Protein AF-A0A8C1VI88-F1 (afdb_monomer)

Mean predicted aligned error: 6.99 Å

Nearest PDB structures (foldseek):
  3zbv-assembly1_A-2  TM=8.400E-01  e=4.430E-09  Mus musculus
  2bwk-assembly1_A  TM=8.383E-01  e=9.486E-09  Mus musculus
  3zbw-assembly1_A  TM=7.811E-01  e=1.916E-08  Mus musculus
  4qfi-assembly1_A  TM=7.903E-01  e=5.184E-08  Rattus norvegicus
  7bfk-assembly2_B  TM=7.694E-01  e=2.242E-07  Salmo salar

InterPro domains:
  IPR023412 Ribonuclease A-domain [PF00074] (28-140)
  IPR023412 Ribonuclease A-domain [SM00092] (25-144)
  IPR036816 Ribonuclease A-like domain superfamily [G3DSA:3.10.130.10] (24-147)
  IPR036816 Ribonuclease A-like domain superfamily [SSF54076] (28-143)

Secondary structure (DSSP, 8-state):
-HHHHHHHHHHHHHHHHHHHHHHHHHHHHHHHHHHHB--TT--TT-HHHHHHHHHHTT-TTSSS-EEEEES-HH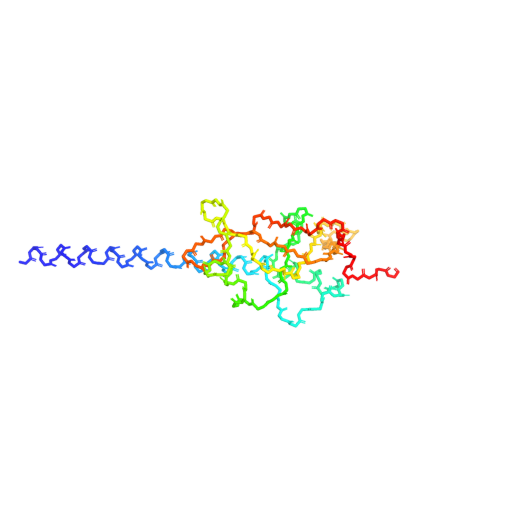HHHHTTTTSEEEEETTEEEESSPEEEEEEEEEEEE-TTS-EEEEEEEEEEEEEEEEEEETTEEEEEEEEEPPTT---EESS---

Structure (mmCIF, N/CA/C/O backbone):
data_AF-A0A8C1VI88-F1
#
_entry.id   AF-A0A8C1VI88-F1
#
loop_
_atom_site.group_PDB
_atom_site.id
_atom_site.type_symbol
_atom_site.label_atom_id
_atom_site.label_alt_id
_atom_site.label_comp_id
_atom_site.label_asym_id
_atom_site.label_entity_id
_atom_site.label_seq_id
_atom_site.pdbx_PDB_ins_code
_atom_site.Cartn_x
_atom_site.Cartn_y
_atom_site.Cartn_z
_atom_site.occupancy
_atom_site.B_iso_or_equiv
_atom_site.auth_seq_id
_atom_site.auth_comp_id
_atom_site.auth_asym_id
_atom_site.auth_atom_id
_atom_site.pdbx_PDB_model_num
ATOM 1 N N . ILE A 1 1 ? -55.825 -4.889 6.092 1.00 57.41 1 ILE A N 1
ATOM 2 C CA . ILE A 1 1 ? -55.115 -5.096 4.801 1.00 57.41 1 ILE A CA 1
ATOM 3 C C . ILE A 1 1 ? -54.103 -3.970 4.555 1.00 57.41 1 ILE A C 1
ATOM 5 O O . ILE A 1 1 ? -52.924 -4.279 4.465 1.00 57.41 1 ILE A O 1
ATOM 9 N N . PHE A 1 2 ? -54.505 -2.692 4.600 1.00 49.97 2 PHE A N 1
ATOM 10 C CA . PHE A 1 2 ? -53.608 -1.531 4.424 1.00 49.97 2 PHE A CA 1
ATOM 11 C C . PHE A 1 2 ? -52.339 -1.520 5.308 1.00 49.97 2 PHE A C 1
ATOM 13 O O . PHE A 1 2 ? -51.244 -1.348 4.786 1.00 49.97 2 PHE A O 1
ATOM 20 N N . PHE A 1 3 ? -52.442 -1.802 6.613 1.00 52.09 3 PHE A N 1
ATOM 21 C CA . PHE A 1 3 ? -51.272 -1.846 7.515 1.00 52.09 3 PHE A CA 1
ATOM 22 C C . PHE A 1 3 ? -50.247 -2.946 7.182 1.00 52.09 3 PHE A C 1
ATOM 24 O O . PHE A 1 3 ? -49.055 -2.766 7.415 1.00 52.09 3 PHE A O 1
ATOM 31 N N . ARG A 1 4 ? -50.688 -4.080 6.615 1.00 58.38 4 ARG A N 1
ATOM 32 C CA . ARG A 1 4 ? -49.785 -5.184 6.237 1.00 58.38 4 ARG A CA 1
ATOM 33 C C . ARG A 1 4 ? -48.991 -4.860 4.971 1.00 58.38 4 ARG A C 1
ATOM 35 O O . ARG A 1 4 ? -47.833 -5.239 4.879 1.00 58.38 4 ARG A O 1
ATOM 42 N N . VAL A 1 5 ? -49.594 -4.129 4.033 1.00 62.62 5 VAL A N 1
ATOM 43 C CA . VAL A 1 5 ? -48.936 -3.696 2.791 1.00 62.62 5 VAL A CA 1
ATOM 44 C C . VAL A 1 5 ? -47.873 -2.632 3.077 1.00 62.62 5 VAL A C 1
ATOM 46 O O . VAL A 1 5 ? -46.771 -2.725 2.547 1.00 62.62 5 VAL A O 1
ATOM 49 N N . PHE A 1 6 ? -48.154 -1.682 3.979 1.00 60.34 6 PHE A N 1
ATOM 50 C CA . PHE A 1 6 ? -47.168 -0.681 4.403 1.00 60.34 6 PHE A CA 1
ATOM 51 C C . PHE A 1 6 ? -45.961 -1.311 5.104 1.00 60.34 6 PHE A C 1
ATOM 53 O O . PHE A 1 6 ? -44.836 -1.003 4.739 1.00 60.34 6 PHE A O 1
ATOM 60 N N . ALA A 1 7 ? -46.172 -2.235 6.048 1.00 64.12 7 ALA A N 1
ATOM 61 C CA . ALA A 1 7 ? -45.066 -2.902 6.739 1.00 64.12 7 ALA A CA 1
ATOM 62 C C . ALA A 1 7 ? -44.164 -3.706 5.783 1.00 64.12 7 ALA A C 1
ATOM 64 O O . ALA A 1 7 ? -42.943 -3.672 5.919 1.00 64.12 7 ALA A O 1
ATOM 65 N N . LEU A 1 8 ? -44.754 -4.387 4.794 1.00 63.47 8 LEU A N 1
ATOM 66 C CA . LEU A 1 8 ? -44.004 -5.130 3.779 1.00 63.47 8 LEU A CA 1
ATOM 67 C C . LEU A 1 8 ? -43.199 -4.195 2.866 1.00 63.47 8 LEU A C 1
ATOM 69 O O . LEU A 1 8 ? -42.022 -4.452 2.640 1.00 63.47 8 LEU A O 1
ATOM 73 N N . LEU A 1 9 ? -43.788 -3.088 2.400 1.00 65.94 9 LEU A N 1
ATOM 74 C CA . LEU A 1 9 ? -43.078 -2.089 1.590 1.00 65.94 9 LEU A CA 1
ATOM 75 C C . LEU A 1 9 ? -41.903 -1.461 2.356 1.00 65.94 9 LEU A C 1
ATOM 77 O O . LEU A 1 9 ? -40.813 -1.358 1.802 1.00 65.94 9 LEU A O 1
ATOM 81 N N . SER A 1 10 ? -42.081 -1.120 3.636 1.00 65.81 10 SER A N 1
ATOM 82 C CA . SER A 1 10 ? -40.998 -0.608 4.489 1.00 65.81 10 SER A CA 1
ATOM 83 C C . SER A 1 10 ? -39.830 -1.593 4.611 1.00 65.81 10 SER A C 1
ATOM 85 O O . SER A 1 10 ? -38.672 -1.190 4.543 1.00 65.81 10 SER A O 1
ATOM 87 N N . LEU A 1 11 ? -40.127 -2.888 4.759 1.00 65.38 11 LEU A N 1
ATOM 88 C CA . LEU A 1 11 ? -39.123 -3.955 4.817 1.00 65.38 11 LEU A CA 1
ATOM 89 C C . LEU A 1 11 ? -38.347 -4.090 3.500 1.00 65.38 11 LEU A C 1
ATOM 91 O O . LEU A 1 11 ? -37.123 -4.197 3.533 1.00 65.38 11 LEU A O 1
ATOM 95 N N . PHE A 1 12 ? -39.025 -4.019 2.350 1.00 66.56 12 PHE A N 1
ATOM 96 C CA . PHE A 1 12 ? -38.359 -4.040 1.043 1.00 66.56 12 PHE A CA 1
ATOM 97 C C . PHE A 1 12 ? -37.432 -2.838 0.837 1.00 66.56 12 PHE A C 1
ATOM 99 O O . PHE A 1 12 ? -36.328 -3.009 0.324 1.00 66.56 12 PHE A O 1
ATOM 106 N N . PHE A 1 13 ? -37.835 -1.642 1.277 1.00 65.94 13 PHE A N 1
ATOM 107 C CA . PHE A 1 13 ? -36.971 -0.460 1.215 1.00 65.94 13 PHE A CA 1
ATOM 108 C C . PHE A 1 13 ? -35.715 -0.610 2.083 1.00 65.94 13 PHE A C 1
ATOM 110 O O . PHE A 1 13 ? -34.629 -0.258 1.633 1.00 65.94 13 PHE A O 1
ATOM 117 N N . ILE A 1 14 ? -35.830 -1.164 3.294 1.00 71.75 14 ILE A N 1
ATOM 118 C CA . ILE A 1 14 ? -34.672 -1.389 4.175 1.00 71.75 14 ILE A CA 1
ATOM 119 C C . ILE A 1 14 ? -33.695 -2.404 3.559 1.00 71.75 14 ILE A C 1
ATOM 121 O O . ILE A 1 14 ? -32.493 -2.149 3.557 1.00 71.75 14 ILE A O 1
ATOM 125 N N . LEU A 1 15 ? -34.203 -3.506 2.996 1.00 64.62 15 LEU A N 1
ATOM 126 C CA . LEU A 1 15 ? -33.380 -4.539 2.350 1.00 64.62 15 LEU A CA 1
ATOM 127 C C . LEU A 1 15 ? -32.654 -4.012 1.101 1.00 64.62 15 LEU A C 1
ATOM 129 O O . LEU A 1 15 ? -31.458 -4.231 0.935 1.00 64.62 15 LEU A O 1
ATOM 133 N N . ALA A 1 16 ? -33.343 -3.250 0.249 1.00 67.75 16 ALA A N 1
ATOM 134 C CA . ALA A 1 16 ? -32.719 -2.661 -0.936 1.00 67.75 16 ALA A CA 1
ATOM 135 C C . ALA A 1 16 ? -31.604 -1.658 -0.573 1.00 67.75 16 ALA A C 1
ATOM 137 O O . ALA A 1 16 ? -30.578 -1.585 -1.253 1.00 67.75 16 ALA A O 1
ATOM 138 N N . LEU A 1 17 ? -31.783 -0.894 0.511 1.00 67.31 17 LEU A N 1
ATOM 139 C CA . LEU A 1 17 ? -30.772 0.042 1.005 1.00 67.31 17 LEU A CA 1
ATOM 140 C C . LEU A 1 17 ? -29.557 -0.677 1.609 1.00 67.31 17 LEU A C 1
ATOM 142 O O . LEU A 1 17 ? -28.429 -0.229 1.391 1.00 67.31 17 LEU A O 1
ATOM 146 N N . SER A 1 18 ? -29.756 -1.785 2.336 1.00 66.81 18 SER A N 1
ATOM 147 C CA . SER A 1 18 ? -28.638 -2.574 2.869 1.00 66.81 18 SER A CA 1
ATOM 148 C C . SER A 1 18 ? -27.809 -3.210 1.757 1.00 66.81 18 SER A C 1
ATOM 150 O O . SER A 1 18 ? -26.585 -3.081 1.773 1.00 66.81 18 SER A O 1
ATOM 152 N N . ASP A 1 19 ? -28.464 -3.792 0.749 1.00 71.81 19 ASP A N 1
ATOM 153 C CA . ASP A 1 19 ? -27.784 -4.429 -0.384 1.00 71.81 19 ASP A CA 1
ATOM 154 C C . ASP A 1 19 ? -26.923 -3.423 -1.162 1.00 71.81 19 ASP A C 1
ATOM 156 O O . ASP A 1 19 ? -25.778 -3.711 -1.524 1.00 71.81 19 ASP A O 1
ATOM 160 N N . GLY A 1 20 ? -27.440 -2.207 -1.374 1.00 74.12 20 GLY A N 1
ATOM 161 C CA . GLY A 1 20 ? -26.688 -1.124 -2.009 1.00 74.12 20 GLY A CA 1
ATOM 162 C C . GLY A 1 20 ? -25.444 -0.719 -1.211 1.00 74.12 20 GLY A C 1
ATOM 163 O O . GLY A 1 20 ? -24.359 -0.574 -1.780 1.00 74.12 20 GLY A O 1
ATOM 164 N N . ALA A 1 21 ? -25.576 -0.585 0.110 1.00 74.56 21 ALA A N 1
ATOM 165 C CA . ALA A 1 21 ? -24.472 -0.204 0.987 1.00 74.56 21 ALA A CA 1
ATOM 166 C C . ALA A 1 21 ? -23.386 -1.290 1.104 1.00 74.56 21 ALA A C 1
ATOM 168 O O . ALA A 1 21 ? -22.207 -0.967 1.262 1.00 74.56 21 ALA A O 1
ATOM 169 N N . ASP A 1 22 ? -23.756 -2.570 1.056 1.00 81.62 22 ASP A N 1
ATOM 170 C CA . ASP A 1 22 ? -22.799 -3.683 1.087 1.00 81.62 22 ASP A CA 1
ATOM 171 C C . ASP A 1 22 ? -22.076 -3.835 -0.253 1.00 81.62 22 ASP A C 1
ATOM 173 O O . ASP A 1 22 ? -20.853 -4.000 -0.292 1.00 81.62 22 ASP A O 1
ATOM 177 N N . ARG A 1 23 ? -22.796 -3.672 -1.369 1.00 82.44 23 ARG A N 1
ATOM 178 C CA . ARG A 1 23 ? -22.188 -3.656 -2.703 1.00 82.44 23 ARG A CA 1
ATOM 179 C C . ARG A 1 23 ? -21.150 -2.543 -2.840 1.00 82.44 23 ARG A C 1
ATOM 181 O O . ARG A 1 23 ? -20.024 -2.816 -3.253 1.00 82.44 23 ARG A O 1
ATOM 188 N N . GLN A 1 24 ? -21.497 -1.318 -2.451 1.00 86.81 24 GLN A N 1
ATOM 189 C CA . GLN A 1 24 ? -20.577 -0.181 -2.521 1.00 86.81 24 GLN A CA 1
ATOM 190 C C . GLN A 1 24 ? -19.314 -0.418 -1.681 1.00 86.81 24 GLN A C 1
ATOM 192 O O . GLN A 1 24 ? -18.207 -0.077 -2.098 1.00 86.81 24 GLN A O 1
ATOM 197 N N . GLN A 1 25 ? -19.455 -1.021 -0.499 1.00 88.31 25 GLN A N 1
ATOM 198 C CA . GLN A 1 25 ? -18.309 -1.345 0.343 1.00 88.31 25 GLN A CA 1
ATOM 199 C C . GLN A 1 25 ? -17.383 -2.372 -0.322 1.00 88.31 25 GLN A C 1
ATOM 201 O O . GLN A 1 25 ? -16.164 -2.188 -0.321 1.00 88.31 25 GLN A O 1
ATOM 206 N N . ASN A 1 26 ? -17.949 -3.432 -0.902 1.00 89.50 26 ASN A N 1
ATOM 207 C CA . ASN A 1 26 ? -17.180 -4.460 -1.599 1.00 89.50 26 ASN A CA 1
ATOM 208 C C . ASN A 1 26 ? -16.413 -3.882 -2.792 1.00 89.50 26 ASN A C 1
ATOM 210 O O . ASN A 1 26 ? -15.247 -4.218 -2.984 1.00 89.50 26 ASN A O 1
ATOM 214 N N . GLU A 1 27 ? -17.033 -2.972 -3.547 1.00 95.06 27 GLU A N 1
ATOM 215 C CA . GLU A 1 27 ? -16.388 -2.270 -4.661 1.00 95.06 27 GLU A CA 1
ATOM 216 C C . GLU A 1 27 ? -15.215 -1.403 -4.174 1.00 95.06 27 GLU A C 1
ATOM 218 O O . GLU A 1 27 ? -14.113 -1.500 -4.716 1.00 95.06 27 GLU A O 1
ATOM 223 N N . ARG A 1 28 ? -15.393 -0.635 -3.090 1.00 97.00 28 ARG A N 1
ATOM 224 C CA . ARG A 1 28 ? -14.309 0.175 -2.503 1.00 97.00 28 ARG A CA 1
ATOM 225 C C . ARG A 1 28 ? -13.161 -0.672 -1.965 1.00 97.00 28 ARG A C 1
ATOM 227 O O . ARG A 1 28 ? -11.999 -0.312 -2.142 1.00 97.00 28 ARG A O 1
ATOM 234 N N . TYR A 1 29 ? -13.465 -1.798 -1.319 1.00 97.19 29 TYR A N 1
ATOM 235 C CA . TYR A 1 29 ? -12.420 -2.711 -0.872 1.00 97.19 29 TYR A CA 1
ATOM 236 C C . TYR A 1 29 ? -11.690 -3.340 -2.064 1.00 97.19 29 TYR A C 1
ATOM 238 O O . TYR A 1 29 ? -10.463 -3.363 -2.079 1.00 97.19 29 TYR A O 1
ATOM 246 N N . ALA A 1 30 ? -12.409 -3.791 -3.096 1.00 97.44 30 ALA A N 1
ATOM 247 C CA . ALA A 1 30 ? -11.804 -4.330 -4.313 1.00 97.44 30 ALA A CA 1
ATOM 248 C C . ALA A 1 30 ? -10.876 -3.310 -4.994 1.00 97.44 30 ALA A C 1
ATOM 250 O O . ALA A 1 30 ? -9.772 -3.660 -5.415 1.00 97.44 30 ALA A O 1
ATOM 251 N N . GLU A 1 31 ? -11.276 -2.040 -5.033 1.00 97.56 31 GLU A N 1
ATOM 252 C CA . GLU A 1 31 ? -10.447 -0.946 -5.532 1.00 97.56 31 GLU A CA 1
ATOM 253 C C . GLU A 1 31 ? -9.196 -0.726 -4.667 1.00 97.56 31 GLU A C 1
ATOM 255 O O . GLU A 1 31 ? -8.095 -0.585 -5.205 1.00 97.56 31 GLU A O 1
ATOM 260 N N . PHE A 1 32 ? -9.333 -0.758 -3.336 1.00 98.38 32 PHE A N 1
ATOM 261 C CA . PHE A 1 32 ? -8.191 -0.713 -2.422 1.00 98.38 32 PHE A CA 1
ATOM 262 C C . PHE A 1 32 ? -7.217 -1.862 -2.700 1.00 98.38 32 PHE A C 1
ATOM 264 O O . PHE A 1 32 ? -6.017 -1.622 -2.824 1.00 98.38 32 PHE A O 1
ATOM 271 N N . LYS A 1 33 ? -7.719 -3.093 -2.867 1.00 97.94 33 LYS A N 1
ATOM 272 C CA . LYS A 1 33 ? -6.888 -4.260 -3.189 1.00 97.94 33 LYS A CA 1
ATOM 273 C C . LYS A 1 33 ? -6.116 -4.061 -4.483 1.00 97.94 33 LYS A C 1
ATOM 275 O O . LYS A 1 33 ? -4.892 -4.140 -4.464 1.00 97.94 33 LYS A O 1
ATOM 280 N N . LYS A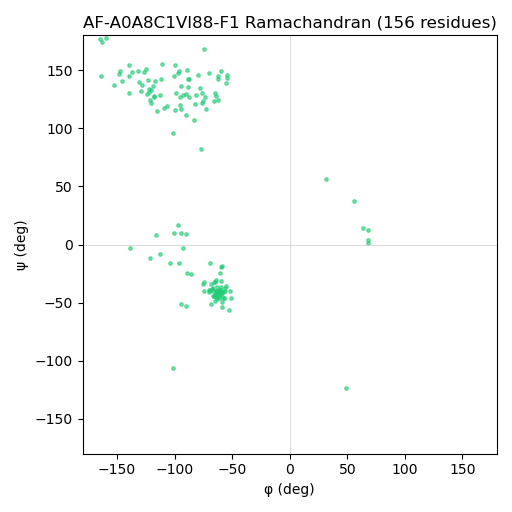 1 34 ? -6.828 -3.722 -5.564 1.00 97.38 34 LYS A N 1
ATOM 281 C CA . LYS A 1 34 ? -6.250 -3.453 -6.889 1.00 97.38 34 LYS A CA 1
ATOM 282 C C . LYS A 1 34 ? -5.111 -2.433 -6.805 1.00 97.38 34 LYS A C 1
ATOM 284 O O . LYS A 1 34 ? -4.102 -2.572 -7.483 1.00 97.38 34 LYS A O 1
ATOM 289 N N . LYS A 1 35 ? -5.267 -1.398 -5.974 1.00 97.81 35 LYS A N 1
ATOM 290 C CA . LYS A 1 35 ? -4.318 -0.280 -5.887 1.00 97.81 35 LYS A CA 1
ATOM 291 C C . LYS A 1 35 ? -3.186 -0.480 -4.880 1.00 97.81 35 LYS A C 1
ATOM 293 O O . LYS A 1 35 ? -2.157 0.179 -5.023 1.00 97.81 35 LYS A O 1
ATOM 298 N N . HIS A 1 36 ? -3.372 -1.311 -3.857 1.00 98.38 36 HIS A N 1
ATOM 299 C CA . HIS A 1 36 ? -2.512 -1.279 -2.672 1.00 98.38 36 HIS A CA 1
ATOM 300 C C . HIS A 1 36 ? -2.110 -2.642 -2.112 1.00 98.38 36 HIS A C 1
ATOM 302 O O . HIS A 1 36 ? -1.330 -2.660 -1.164 1.00 98.38 36 HIS A O 1
ATOM 308 N N . ILE A 1 37 ? -2.578 -3.769 -2.652 1.00 98.25 37 ILE A N 1
ATOM 309 C CA . ILE A 1 37 ? -2.181 -5.104 -2.178 1.00 98.25 37 ILE A CA 1
ATOM 310 C C . ILE A 1 37 ? -1.552 -5.884 -3.330 1.00 98.25 37 ILE A C 1
ATOM 312 O O . ILE A 1 37 ? -2.165 -6.043 -4.383 1.00 98.25 37 ILE A O 1
ATOM 316 N N . LEU A 1 38 ? -0.326 -6.374 -3.131 1.00 97.38 38 LEU A N 1
ATOM 317 C CA . LEU A 1 38 ? 0.339 -7.214 -4.126 1.00 97.38 38 LEU A CA 1
ATOM 318 C C . LEU A 1 38 ? -0.157 -8.662 -4.073 1.00 97.38 38 LEU A C 1
ATOM 320 O O . LEU A 1 38 ? -0.367 -9.189 -2.978 1.00 97.38 38 LEU A O 1
ATOM 324 N N . PRO A 1 39 ? -0.233 -9.348 -5.229 1.00 94.38 39 PRO A N 1
ATOM 325 C CA . PRO A 1 39 ? -0.326 -10.803 -5.266 1.00 94.38 39 PRO A CA 1
ATOM 326 C C . PRO A 1 39 ? 0.817 -11.461 -4.477 1.00 94.38 39 PRO A C 1
ATOM 328 O O . PRO A 1 39 ? 1.945 -10.959 -4.450 1.00 94.38 39 PRO A O 1
ATOM 331 N N . ALA A 1 40 ? 0.539 -12.601 -3.841 1.00 91.44 40 ALA A N 1
ATOM 332 C CA . ALA A 1 40 ? 1.501 -13.280 -2.969 1.00 91.44 40 ALA A CA 1
ATOM 333 C C . ALA A 1 40 ? 2.793 -13.692 -3.704 1.00 91.44 40 ALA A C 1
ATOM 335 O O . ALA A 1 40 ? 3.890 -13.591 -3.151 1.00 91.44 40 ALA A O 1
ATOM 336 N N . ASP A 1 41 ? 2.664 -14.105 -4.961 1.00 93.25 41 ASP A N 1
ATOM 337 C CA . ASP A 1 41 ? 3.729 -14.557 -5.858 1.00 93.25 41 ASP A CA 1
ATOM 338 C C . ASP A 1 41 ? 4.351 -13.426 -6.697 1.00 93.25 41 ASP A C 1
ATOM 340 O O . ASP A 1 41 ? 5.170 -13.677 -7.583 1.00 93.25 41 ASP A O 1
ATOM 344 N N . PHE A 1 42 ? 4.010 -12.166 -6.410 1.00 96.31 42 PHE A N 1
ATOM 345 C CA . PHE A 1 42 ? 4.489 -11.036 -7.193 1.00 96.31 42 PHE A CA 1
ATOM 346 C C . PHE A 1 42 ? 6.020 -10.862 -7.113 1.00 96.31 42 PHE A C 1
ATOM 348 O O . PHE A 1 42 ? 6.611 -10.760 -6.023 1.00 96.31 42 PHE A O 1
ATOM 355 N N . GLN A 1 43 ? 6.652 -10.773 -8.289 1.00 96.19 43 GLN A N 1
ATOM 356 C CA . GLN A 1 43 ? 8.097 -10.604 -8.478 1.00 96.19 43 GLN A CA 1
ATOM 357 C C . GLN A 1 43 ? 8.522 -9.154 -8.216 1.00 96.19 43 GLN A C 1
ATOM 359 O O . GLN A 1 43 ? 8.653 -8.330 -9.116 1.00 96.19 43 GLN A O 1
ATOM 364 N N . THR A 1 44 ? 8.716 -8.822 -6.944 1.00 96.06 44 THR A N 1
ATOM 365 C CA . THR A 1 44 ? 8.966 -7.441 -6.503 1.00 96.06 44 THR A CA 1
ATOM 366 C C . THR A 1 44 ? 10.320 -6.851 -6.906 1.00 96.06 44 THR A C 1
ATOM 368 O O . THR A 1 44 ? 10.505 -5.638 -6.805 1.00 96.06 44 THR A O 1
ATOM 371 N N . ASP A 1 45 ? 11.261 -7.695 -7.310 1.00 95.12 45 ASP A N 1
ATOM 372 C CA . ASP A 1 45 ? 12.616 -7.384 -7.773 1.00 95.12 45 ASP A CA 1
ATOM 373 C C . ASP A 1 45 ? 12.740 -7.402 -9.308 1.00 95.12 45 ASP A C 1
ATOM 375 O O . ASP A 1 45 ? 13.843 -7.313 -9.840 1.00 95.12 45 ASP A O 1
ATOM 379 N N . ASN A 1 46 ? 11.616 -7.482 -10.026 1.00 95.25 46 ASN A N 1
ATOM 380 C CA . ASN A 1 46 ? 11.570 -7.479 -11.482 1.00 95.25 46 ASN A CA 1
ATOM 381 C C . ASN A 1 46 ? 10.847 -6.223 -11.991 1.00 95.25 46 ASN A C 1
ATOM 383 O O . ASN A 1 46 ? 9.647 -6.046 -11.777 1.00 95.25 46 ASN A O 1
ATOM 387 N N . GLU A 1 47 ? 11.576 -5.351 -12.687 1.00 95.00 47 GLU A N 1
ATOM 388 C CA . GLU A 1 47 ? 11.029 -4.122 -13.268 1.00 95.00 47 GLU A CA 1
ATOM 389 C C . GLU A 1 47 ? 9.902 -4.399 -14.273 1.00 95.00 47 GLU A C 1
ATOM 391 O O . GLU A 1 47 ? 8.845 -3.774 -14.201 1.00 95.00 47 GLU A O 1
ATOM 396 N N . ALA A 1 48 ? 10.066 -5.393 -15.150 1.00 94.56 48 ALA A N 1
ATOM 397 C CA . ALA A 1 48 ? 9.052 -5.747 -16.141 1.00 94.56 48 ALA A CA 1
ATOM 398 C C . ALA A 1 48 ? 7.764 -6.279 -15.488 1.00 94.56 48 ALA A C 1
ATOM 400 O O . ALA A 1 48 ? 6.668 -6.036 -15.993 1.00 94.56 48 ALA A O 1
ATOM 401 N N . ALA A 1 49 ? 7.873 -6.958 -14.339 1.00 96.12 49 ALA A N 1
ATOM 402 C CA . ALA A 1 49 ? 6.703 -7.380 -13.571 1.00 96.12 49 ALA A CA 1
ATOM 403 C C . ALA A 1 49 ? 5.935 -6.175 -13.001 1.00 96.12 49 ALA A C 1
ATOM 405 O O . ALA A 1 49 ? 4.704 -6.183 -13.005 1.00 96.12 49 ALA A O 1
ATOM 406 N N . TRP A 1 50 ? 6.639 -5.127 -12.556 1.00 96.38 50 TRP A N 1
ATOM 407 C CA . TRP A 1 50 ? 6.020 -3.870 -12.120 1.00 96.38 50 TRP A CA 1
ATOM 408 C C . TRP A 1 50 ? 5.318 -3.139 -13.257 1.00 96.38 50 TRP A C 1
ATOM 410 O O . TRP A 1 50 ? 4.160 -2.766 -13.086 1.00 96.38 50 TRP A O 1
ATOM 420 N N . VAL A 1 51 ? 5.984 -2.972 -14.403 1.00 95.44 51 VAL A N 1
ATOM 421 C CA . VAL A 1 51 ? 5.396 -2.363 -15.609 1.00 95.44 51 VAL A CA 1
ATOM 422 C C . VAL A 1 51 ? 4.092 -3.071 -15.966 1.00 95.44 51 VAL A C 1
ATOM 424 O O . VAL A 1 51 ? 3.029 -2.452 -15.943 1.00 95.44 51 VAL A O 1
ATOM 427 N N . LYS A 1 52 ? 4.159 -4.395 -16.150 1.00 95.44 52 LYS A N 1
ATOM 428 C CA . LYS A 1 52 ? 2.995 -5.212 -16.494 1.00 95.44 52 LYS A CA 1
ATOM 429 C C . LYS A 1 52 ? 1.874 -5.089 -15.463 1.00 95.44 52 LYS A C 1
ATOM 431 O O . LYS A 1 52 ? 0.723 -4.905 -15.828 1.00 95.44 52 LYS A O 1
ATOM 436 N N . HIS A 1 53 ? 2.193 -5.161 -14.171 1.00 96.25 53 HIS A N 1
ATOM 437 C CA . HIS A 1 53 ? 1.178 -5.052 -13.123 1.00 96.25 53 HIS A CA 1
ATOM 438 C C . HIS A 1 53 ? 0.462 -3.703 -13.130 1.00 96.25 53 HIS A C 1
ATOM 440 O O . HIS A 1 53 ? -0.750 -3.661 -12.920 1.00 96.25 53 HIS A O 1
ATOM 446 N N . LEU A 1 54 ? 1.192 -2.608 -13.353 1.00 96.31 54 LEU A N 1
ATOM 447 C CA . LEU A 1 54 ? 0.593 -1.280 -13.426 1.00 96.31 54 LEU A CA 1
ATOM 448 C C . LEU A 1 54 ? -0.261 -1.111 -14.682 1.00 96.31 54 LEU A C 1
ATOM 450 O O . LEU A 1 54 ? -1.316 -0.492 -14.589 1.00 96.31 54 LEU A O 1
ATOM 454 N N . GLU A 1 55 ? 0.167 -1.646 -15.823 1.00 94.38 55 GLU A N 1
ATOM 455 C CA . GLU A 1 55 ? -0.583 -1.599 -17.083 1.00 94.38 55 GLU A CA 1
ATOM 456 C C . GLU A 1 55 ? -1.856 -2.451 -17.016 1.00 94.38 55 GLU A C 1
ATOM 458 O O . GLU A 1 55 ? -2.943 -1.917 -17.219 1.00 94.38 55 GLU A O 1
ATOM 463 N N . ASP A 1 56 ? -1.749 -3.718 -16.595 1.00 94.50 56 ASP A N 1
ATOM 464 C CA . ASP A 1 56 ? -2.878 -4.655 -16.446 1.00 94.50 56 ASP A CA 1
ATOM 465 C C . ASP A 1 56 ? -3.959 -4.135 -15.472 1.00 94.50 56 ASP A C 1
ATOM 467 O O . ASP A 1 56 ? -5.091 -4.621 -15.457 1.00 94.50 56 ASP A O 1
ATOM 471 N N . ASN A 1 57 ? -3.613 -3.159 -14.626 1.00 95.25 57 ASN A N 1
ATOM 472 C CA . ASN A 1 57 ? -4.502 -2.572 -13.631 1.00 95.25 57 ASN A CA 1
ATOM 473 C C . ASN A 1 57 ? -4.808 -1.079 -13.863 1.00 95.25 57 ASN A C 1
ATOM 475 O O . ASN A 1 57 ? -5.447 -0.468 -13.003 1.00 95.25 57 ASN A O 1
ATOM 479 N N . ASP A 1 58 ? -4.409 -0.473 -14.982 1.00 94.31 58 ASP A N 1
ATOM 480 C CA . ASP A 1 58 ? -4.632 0.959 -15.268 1.00 94.31 58 ASP A CA 1
ATOM 481 C C . ASP A 1 58 ? -4.076 1.900 -14.172 1.00 94.31 58 ASP A C 1
ATOM 483 O O . ASP A 1 58 ? -4.693 2.893 -13.771 1.00 94.31 58 ASP A O 1
ATOM 487 N N . LEU A 1 59 ? -2.920 1.552 -13.606 1.00 95.62 59 LEU A N 1
ATOM 488 C CA . LEU A 1 59 ? -2.292 2.259 -12.485 1.00 95.62 59 LEU A CA 1
ATOM 489 C C . LEU A 1 59 ? -1.102 3.122 -12.909 1.00 95.62 59 LEU A C 1
ATOM 491 O O . LEU A 1 59 ? -0.685 3.985 -12.132 1.00 95.62 59 LEU A O 1
ATOM 495 N N . CYS A 1 60 ? -0.556 2.915 -14.109 1.00 95.56 60 CYS A N 1
ATOM 496 C CA . CYS A 1 60 ? 0.613 3.663 -14.555 1.00 95.56 60 CYS A CA 1
ATOM 497 C C . CYS A 1 60 ? 0.314 5.161 -14.713 1.00 95.56 60 CYS A C 1
ATOM 499 O O . CYS A 1 60 ? -0.684 5.552 -15.317 1.00 95.56 60 CYS A O 1
ATOM 501 N N . GLY A 1 61 ? 1.163 6.017 -14.135 1.00 93.00 61 GLY A N 1
ATOM 502 C CA . GLY A 1 61 ? 1.023 7.476 -14.214 1.00 93.00 61 GLY A CA 1
ATOM 503 C C . GLY A 1 61 ? -0.180 8.058 -13.461 1.00 93.00 61 GLY A C 1
ATOM 504 O O . GLY A 1 61 ? -0.377 9.271 -13.471 1.00 93.00 61 GLY A O 1
ATOM 505 N N . ARG A 1 62 ? -0.979 7.230 -12.773 1.00 93.12 62 ARG A N 1
ATOM 506 C CA . ARG A 1 62 ? -2.189 7.658 -12.051 1.00 93.12 62 ARG A CA 1
ATOM 507 C C . ARG A 1 62 ? -1.884 8.586 -10.869 1.00 93.12 62 ARG A C 1
ATOM 509 O O . ARG A 1 62 ? -2.708 9.416 -10.498 1.00 93.12 62 ARG A O 1
ATOM 516 N N . THR A 1 63 ? -0.732 8.403 -10.227 1.00 93.31 63 THR A N 1
ATOM 517 C CA . THR A 1 63 ? -0.275 9.169 -9.057 1.00 93.31 63 THR A CA 1
ATOM 518 C C . THR A 1 63 ? 1.253 9.286 -9.079 1.00 93.31 63 THR A C 1
ATOM 520 O O . THR A 1 63 ? 1.907 8.346 -9.536 1.00 93.31 63 THR A O 1
ATOM 523 N N . PRO A 1 64 ? 1.854 10.378 -8.554 1.00 92.62 64 PRO A N 1
ATOM 524 C CA . PRO A 1 64 ? 3.312 10.526 -8.507 1.00 92.62 64 PRO A CA 1
ATOM 525 C C . PRO A 1 64 ? 4.031 9.370 -7.801 1.00 92.62 64 PRO A C 1
ATOM 527 O O . PRO A 1 64 ? 5.137 8.994 -8.183 1.00 92.62 64 PRO A O 1
ATOM 530 N N . VAL A 1 65 ? 3.409 8.819 -6.754 1.00 95.81 65 VAL A N 1
ATOM 531 C CA . VAL A 1 65 ? 3.865 7.620 -6.043 1.00 95.81 65 VAL A CA 1
ATOM 532 C C . VAL A 1 65 ? 2.646 6.771 -5.702 1.00 95.81 65 VAL A C 1
ATOM 534 O O . VAL A 1 65 ? 1.675 7.283 -5.140 1.00 95.81 65 VAL A O 1
ATOM 537 N N . GLN A 1 66 ? 2.702 5.477 -6.012 1.00 97.06 66 GLN A N 1
ATOM 538 C CA . GLN A 1 66 ? 1.732 4.486 -5.562 1.00 97.06 66 GLN A CA 1
ATOM 539 C C . GLN A 1 66 ? 2.388 3.500 -4.597 1.00 97.06 66 GLN A C 1
ATOM 541 O O . GLN A 1 66 ? 3.431 2.925 -4.901 1.00 97.06 66 GLN A O 1
ATOM 546 N N . SER A 1 67 ? 1.767 3.311 -3.436 1.00 98.25 67 SER A N 1
ATOM 547 C CA . SER A 1 67 ? 2.247 2.394 -2.403 1.00 98.25 67 SER A CA 1
ATOM 548 C C . SER A 1 67 ? 1.504 1.067 -2.474 1.00 98.25 67 SER A C 1
ATOM 550 O O . SER A 1 67 ? 0.273 1.056 -2.456 1.00 98.25 67 SER A O 1
ATOM 552 N N . PHE A 1 68 ? 2.244 -0.037 -2.489 1.00 98.56 68 PHE A N 1
ATOM 553 C CA . PHE A 1 68 ? 1.704 -1.390 -2.431 1.00 98.56 68 PHE A CA 1
ATOM 554 C C . PHE A 1 68 ? 2.237 -2.138 -1.214 1.00 98.56 68 PHE A C 1
ATOM 556 O O . PHE A 1 68 ? 3.441 -2.148 -0.955 1.00 98.56 68 PHE A O 1
ATOM 563 N N . ILE A 1 69 ? 1.344 -2.787 -0.483 1.00 98.50 69 ILE A N 1
ATOM 564 C CA . ILE A 1 69 ? 1.639 -3.622 0.672 1.00 98.50 69 ILE A CA 1
ATOM 565 C C . ILE A 1 69 ? 1.855 -5.059 0.187 1.00 98.50 69 ILE A C 1
ATOM 567 O O . ILE A 1 69 ? 1.016 -5.603 -0.534 1.00 98.50 69 ILE A O 1
ATOM 571 N N . LYS A 1 70 ? 2.964 -5.685 0.596 1.00 97.06 70 LYS A N 1
ATOM 572 C CA . LYS A 1 70 ? 3.202 -7.122 0.397 1.00 97.06 70 LYS A CA 1
ATOM 573 C C . LYS A 1 70 ? 2.927 -7.873 1.691 1.00 97.06 70 LYS A C 1
ATOM 575 O O . LYS A 1 70 ? 3.797 -7.942 2.557 1.00 97.06 70 LYS A O 1
ATOM 580 N N . ASP A 1 71 ? 1.717 -8.402 1.809 1.00 96.94 71 ASP A N 1
ATOM 581 C CA . ASP A 1 71 ? 1.261 -9.229 2.928 1.00 96.94 71 ASP A CA 1
ATOM 582 C C . ASP A 1 71 ? -0.037 -9.961 2.535 1.00 96.94 71 ASP A C 1
ATOM 584 O O . ASP A 1 71 ? -0.557 -9.734 1.441 1.00 96.94 71 ASP A O 1
ATOM 588 N N . SER A 1 72 ? -0.578 -10.820 3.402 1.00 96.50 72 SER A N 1
ATOM 589 C CA . SER A 1 72 ? -1.891 -11.430 3.165 1.00 96.50 72 SER A CA 1
ATOM 590 C C . SER A 1 72 ? -3.022 -10.407 3.302 1.00 96.50 72 SER A C 1
ATOM 592 O O . SER A 1 72 ? -2.962 -9.483 4.121 1.00 96.50 72 SER A O 1
ATOM 594 N N . GLU A 1 73 ? -4.096 -10.589 2.525 1.00 96.12 73 GLU A N 1
ATOM 595 C CA . GLU A 1 73 ? -5.299 -9.758 2.644 1.00 96.12 73 GLU A CA 1
ATOM 596 C C . GLU A 1 73 ? -5.851 -9.794 4.074 1.00 96.12 73 GLU A C 1
ATOM 598 O O . GLU A 1 73 ? -6.264 -8.765 4.605 1.00 96.12 73 GLU A O 1
ATOM 603 N N . GLU A 1 74 ? -5.827 -10.964 4.714 1.00 96.00 74 GLU A N 1
ATOM 604 C CA . GLU A 1 74 ? -6.290 -11.175 6.083 1.00 96.00 74 GLU A CA 1
ATOM 605 C C . GLU A 1 74 ? -5.503 -10.321 7.073 1.00 96.00 74 GLU A C 1
ATOM 607 O O . GLU A 1 74 ? -6.115 -9.648 7.901 1.00 96.00 74 GLU A O 1
ATOM 612 N N . ASN A 1 75 ? -4.170 -10.291 6.969 1.00 96.62 75 ASN A N 1
ATOM 613 C CA . ASN A 1 75 ? -3.330 -9.493 7.859 1.00 96.62 75 ASN A CA 1
ATOM 614 C C . ASN A 1 75 ? -3.545 -7.987 7.638 1.00 96.62 75 ASN A C 1
ATOM 616 O O . ASN A 1 75 ? -3.640 -7.216 8.591 1.00 96.62 75 ASN A O 1
ATOM 620 N N . ILE A 1 76 ? -3.718 -7.555 6.386 1.00 97.88 76 ILE A N 1
ATOM 621 C CA . ILE A 1 76 ? -4.011 -6.150 6.064 1.00 97.88 76 ILE A CA 1
ATOM 622 C C . ILE A 1 76 ? -5.397 -5.745 6.596 1.00 97.88 76 ILE A C 1
ATOM 624 O O . ILE A 1 76 ? -5.547 -4.664 7.168 1.00 97.88 76 ILE A O 1
ATOM 628 N N . LYS A 1 77 ? -6.410 -6.619 6.494 1.00 97.75 77 LYS A N 1
ATOM 629 C CA . LYS A 1 77 ? -7.741 -6.386 7.086 1.00 97.75 77 LYS A CA 1
ATOM 630 C C . LYS A 1 77 ? -7.672 -6.216 8.603 1.00 97.75 77 LYS A C 1
ATOM 632 O O . LYS A 1 77 ? -8.478 -5.462 9.146 1.00 97.75 77 LYS A O 1
ATOM 637 N N . GLN A 1 78 ? -6.730 -6.859 9.304 1.00 97.81 78 GLN A N 1
ATOM 638 C CA . GLN A 1 78 ? -6.627 -6.729 10.765 1.00 97.81 78 GLN A CA 1
ATOM 639 C C . GLN A 1 78 ? -6.372 -5.291 11.233 1.00 97.81 78 GLN A C 1
ATOM 641 O O . GLN A 1 78 ? -6.819 -4.933 12.323 1.00 97.81 78 GLN A O 1
ATOM 646 N N . ILE A 1 79 ? -5.787 -4.431 10.387 1.00 98.19 79 ILE A N 1
ATOM 647 C CA . ILE A 1 79 ? -5.627 -2.998 10.688 1.00 98.19 79 ILE A CA 1
ATOM 648 C C . ILE A 1 79 ? -6.983 -2.342 11.003 1.00 98.19 79 ILE A C 1
ATOM 650 O O . ILE A 1 79 ? -7.064 -1.503 11.895 1.00 98.19 79 ILE A O 1
ATOM 654 N N . CYS A 1 80 ? -8.046 -2.745 10.302 1.00 97.69 80 CYS A N 1
ATOM 655 C CA . CYS A 1 80 ? -9.406 -2.224 10.470 1.00 97.69 80 CYS A CA 1
ATOM 656 C C . CYS A 1 80 ? -10.274 -3.021 11.452 1.00 97.69 80 CYS A C 1
ATOM 658 O O . CYS A 1 80 ? -11.434 -2.665 11.665 1.00 97.69 80 CYS A O 1
ATOM 660 N N . ASN A 1 81 ? -9.743 -4.116 11.994 1.00 93.19 81 ASN A N 1
ATOM 661 C CA . ASN A 1 81 ? -10.396 -4.908 13.026 1.00 93.19 81 ASN A CA 1
ATOM 662 C C . ASN A 1 81 ? -9.767 -4.538 14.371 1.00 93.19 81 ASN A C 1
ATOM 664 O O . ASN A 1 81 ? -9.987 -3.432 14.861 1.00 93.19 81 ASN A O 1
ATOM 668 N N . ASP A 1 82 ? -8.938 -5.421 14.923 1.00 89.38 82 ASP A N 1
ATOM 669 C CA . ASP A 1 82 ? -8.501 -5.320 16.316 1.00 89.38 82 ASP A CA 1
ATOM 670 C C . ASP A 1 82 ? -7.005 -5.007 16.461 1.00 89.38 82 ASP A C 1
ATOM 672 O O . ASP A 1 82 ? -6.531 -4.742 17.564 1.00 89.38 82 ASP A O 1
ATOM 676 N N . SER A 1 83 ? -6.237 -5.017 15.363 1.00 93.50 83 SER A N 1
ATOM 677 C CA . SER A 1 83 ? -4.786 -4.814 15.432 1.00 93.50 83 SER A CA 1
ATOM 678 C C . SER A 1 83 ? -4.351 -3.375 15.170 1.00 93.50 83 SER A C 1
ATOM 680 O O . SER A 1 83 ? -3.195 -3.046 15.425 1.00 93.50 83 SER A O 1
ATOM 682 N N . GLY A 1 84 ? -5.207 -2.518 14.609 1.00 96.19 84 GLY A N 1
ATOM 683 C CA . GLY A 1 84 ? -4.871 -1.125 14.320 1.00 96.19 84 GLY A CA 1
ATOM 684 C C . GLY A 1 84 ? -5.168 -0.182 15.483 1.00 96.19 84 GLY A C 1
ATOM 685 O O . GLY A 1 84 ? -6.107 -0.370 16.249 1.00 96.19 84 GLY A O 1
ATOM 686 N N . THR A 1 85 ? -4.391 0.892 15.595 1.00 97.44 85 THR A N 1
ATOM 687 C CA . THR A 1 85 ? -4.685 2.001 16.507 1.00 97.44 85 THR A CA 1
ATOM 688 C C . THR A 1 85 ? -5.417 3.099 15.748 1.00 97.44 85 THR A C 1
ATOM 690 O O . THR A 1 85 ? -4.879 3.662 14.792 1.00 97.44 85 THR A O 1
ATOM 693 N N . LYS A 1 86 ? -6.635 3.430 16.181 1.00 96.69 86 LYS A N 1
ATOM 694 C CA . LYS A 1 86 ? -7.407 4.553 15.639 1.00 96.69 86 LYS A CA 1
ATOM 695 C C . LYS A 1 86 ? -6.660 5.869 15.884 1.00 96.69 86 LYS A C 1
ATOM 697 O O . LYS A 1 86 ? -6.331 6.176 17.027 1.00 96.69 86 LYS A O 1
ATOM 702 N N . ILE A 1 87 ? -6.390 6.634 14.824 1.00 95.00 87 ILE A N 1
ATOM 703 C CA . ILE A 1 87 ? -5.752 7.958 14.936 1.00 95.00 87 ILE A CA 1
ATOM 704 C C . ILE A 1 87 ? -6.815 9.056 14.987 1.00 95.00 87 ILE A C 1
ATOM 706 O O . ILE A 1 87 ? -6.766 9.923 15.856 1.00 95.00 87 ILE A O 1
ATOM 710 N N . LYS A 1 88 ? -7.754 9.040 14.034 1.00 93.81 88 LYS A N 1
ATOM 711 C CA . LYS A 1 88 ? -8.809 10.048 13.875 1.00 93.81 88 LYS A CA 1
ATOM 712 C C . LYS A 1 88 ? -9.897 9.503 12.952 1.00 93.81 88 LYS A C 1
ATOM 714 O O . LYS A 1 88 ? -9.558 8.817 11.997 1.00 93.81 88 LYS A O 1
ATOM 719 N N . ASP A 1 89 ? -11.164 9.838 13.201 1.00 94.50 89 ASP A N 1
ATOM 720 C CA . ASP A 1 89 ? -12.302 9.461 12.347 1.00 94.50 89 ASP A CA 1
ATOM 721 C C . ASP A 1 89 ? -12.272 7.962 12.000 1.00 94.50 89 ASP A C 1
ATOM 723 O O . ASP A 1 89 ? -12.199 7.135 12.907 1.00 94.50 89 ASP A O 1
ATOM 727 N N . ASP A 1 90 ? -12.264 7.607 10.721 1.00 96.00 90 ASP A N 1
ATOM 728 C CA . ASP A 1 90 ? -12.174 6.226 10.248 1.00 96.00 90 ASP A CA 1
ATOM 729 C C . ASP A 1 90 ? -10.742 5.812 9.866 1.00 96.00 90 ASP A C 1
ATOM 731 O O . ASP A 1 90 ? -10.543 4.799 9.205 1.00 96.00 90 ASP A O 1
ATOM 735 N N . TYR A 1 91 ? -9.717 6.558 10.291 1.00 98.06 91 TYR A N 1
ATOM 736 C CA . TYR A 1 91 ? -8.313 6.265 9.995 1.00 98.06 91 TYR A CA 1
ATOM 737 C C . TYR A 1 91 ? -7.629 5.467 11.106 1.00 98.06 91 TYR A C 1
ATOM 739 O O . TYR A 1 91 ? -7.571 5.884 12.271 1.00 98.06 91 TYR A O 1
ATOM 747 N N . TYR A 1 92 ? -7.023 4.349 10.715 1.00 98.50 92 TYR A N 1
ATOM 748 C CA . TYR A 1 92 ? -6.335 3.411 11.596 1.00 98.50 92 TYR A CA 1
ATOM 749 C C . TYR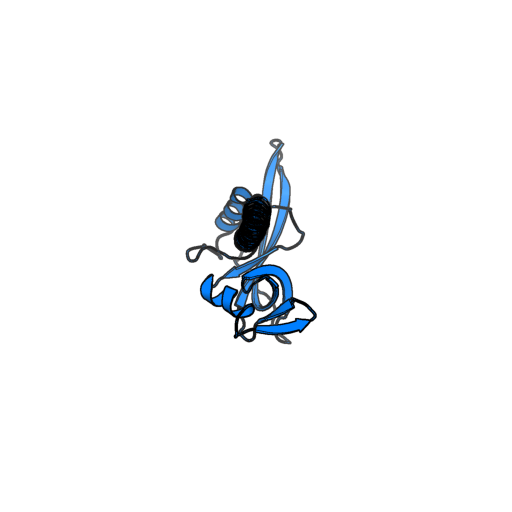 A 1 92 ? -4.886 3.239 11.154 1.00 98.50 92 TYR A C 1
ATOM 751 O O . TYR A 1 92 ? -4.594 3.051 9.973 1.00 98.50 92 TYR A O 1
ATOM 759 N N . LYS A 1 93 ? -3.969 3.291 12.120 1.00 98.31 93 LYS A N 1
ATOM 760 C CA . LYS A 1 93 ? -2.548 2.995 11.933 1.00 98.31 93 LYS A CA 1
ATOM 761 C C . LYS A 1 93 ? -2.273 1.544 12.281 1.00 98.31 93 LYS A C 1
ATOM 763 O O . LYS A 1 93 ? -2.711 1.079 13.331 1.00 98.31 93 LYS A O 1
ATOM 768 N N . SER A 1 94 ? -1.479 0.854 11.472 1.00 98.25 94 SER A N 1
ATOM 769 C CA . SER A 1 94 ? -0.983 -0.465 11.846 1.00 98.25 94 SER A CA 1
ATOM 770 C C . SER A 1 94 ? -0.099 -0.409 13.097 1.00 98.25 94 SER A C 1
ATOM 772 O O . SER A 1 94 ? 0.691 0.517 13.288 1.00 98.25 94 SER A O 1
ATOM 774 N N . THR A 1 95 ? -0.210 -1.426 13.948 1.00 96.44 95 THR A N 1
ATOM 775 C CA . THR A 1 95 ? 0.705 -1.647 15.084 1.00 96.44 95 THR A CA 1
ATOM 776 C C . THR A 1 95 ? 1.951 -2.422 14.678 1.00 96.44 95 THR A C 1
ATOM 778 O O . THR A 1 95 ? 2.995 -2.257 15.298 1.00 96.44 95 THR A O 1
ATOM 781 N N . ASN A 1 96 ? 1.862 -3.217 13.610 1.00 95.19 96 ASN A N 1
ATOM 782 C CA . ASN A 1 96 ? 2.985 -3.917 13.001 1.00 95.19 96 ASN A CA 1
ATOM 783 C C . ASN A 1 96 ? 3.497 -3.171 11.764 1.00 95.19 96 ASN A C 1
ATOM 785 O O . ASN A 1 96 ? 2.761 -2.430 11.099 1.00 95.19 96 ASN A O 1
ATOM 789 N N . LEU A 1 97 ? 4.771 -3.394 11.450 1.00 96.69 97 LEU A N 1
ATOM 790 C CA . LEU A 1 97 ? 5.398 -2.905 10.230 1.00 96.69 97 LEU A CA 1
ATOM 791 C C . LEU A 1 97 ? 5.067 -3.817 9.044 1.00 96.69 97 LEU A C 1
ATOM 793 O O . LEU A 1 97 ? 5.344 -5.014 9.088 1.00 96.69 97 LEU A O 1
ATOM 797 N N . PHE A 1 98 ? 4.589 -3.222 7.956 1.00 97.94 98 PHE A N 1
ATOM 798 C CA . PHE A 1 98 ? 4.330 -3.891 6.685 1.00 97.94 98 PHE A CA 1
ATOM 799 C C . PHE A 1 98 ? 5.452 -3.624 5.685 1.00 97.94 98 PHE A C 1
ATOM 801 O O . PHE A 1 98 ? 6.004 -2.522 5.646 1.00 97.94 98 PHE A O 1
ATOM 808 N N . GLN A 1 99 ? 5.780 -4.611 4.848 1.00 97.62 99 GLN A N 1
ATOM 809 C CA . GLN A 1 99 ? 6.652 -4.378 3.698 1.00 97.62 99 GLN A CA 1
ATOM 810 C C . GLN A 1 99 ? 5.871 -3.586 2.642 1.00 97.62 99 GLN A C 1
ATOM 812 O O . GLN A 1 99 ? 4.876 -4.078 2.112 1.00 97.62 99 GLN A O 1
ATOM 817 N N . VAL A 1 100 ? 6.323 -2.368 2.337 1.00 98.44 100 VAL A N 1
ATOM 818 C CA . VAL A 1 100 ? 5.679 -1.488 1.354 1.00 98.44 100 VAL A CA 1
ATOM 819 C C . VAL A 1 100 ? 6.638 -1.182 0.215 1.00 98.44 100 VAL A C 1
ATOM 821 O O . VAL A 1 100 ? 7.816 -0.887 0.433 1.00 98.44 100 VAL A O 1
ATOM 824 N N . TYR A 1 101 ? 6.110 -1.235 -0.999 1.00 98.31 101 TYR A N 1
ATOM 825 C CA . TYR A 1 101 ? 6.773 -0.887 -2.245 1.00 98.31 101 TYR A CA 1
ATOM 826 C C . TYR A 1 101 ? 6.168 0.412 -2.766 1.00 98.31 101 TYR A C 1
ATOM 828 O O . TYR A 1 101 ? 4.975 0.475 -3.044 1.00 98.31 101 TYR A O 1
ATOM 836 N N . ASN A 1 102 ? 6.984 1.455 -2.863 1.00 98.12 102 ASN A N 1
ATOM 837 C CA . ASN A 1 102 ? 6.589 2.750 -3.395 1.00 98.12 102 ASN A CA 1
ATOM 838 C C . ASN A 1 102 ? 7.073 2.844 -4.837 1.00 98.12 102 ASN A C 1
ATOM 840 O O . ASN A 1 102 ? 8.284 2.860 -5.089 1.00 98.12 102 ASN A O 1
ATOM 844 N N . ILE A 1 103 ? 6.120 2.926 -5.754 1.00 97.56 103 ILE A N 1
ATOM 845 C CA . ILE A 1 103 ? 6.352 2.957 -7.190 1.00 97.56 103 ILE A CA 1
ATOM 846 C C . ILE A 1 103 ? 6.101 4.363 -7.696 1.00 97.56 103 ILE A C 1
ATOM 848 O O . ILE A 1 103 ? 4.989 4.877 -7.586 1.00 97.56 103 ILE A O 1
ATOM 852 N N . LYS A 1 104 ? 7.130 4.987 -8.261 1.00 97.19 104 LYS A N 1
ATOM 853 C CA . LYS A 1 104 ? 6.943 6.151 -9.128 1.00 97.19 104 LYS A CA 1
ATOM 854 C C . LYS A 1 104 ? 6.732 5.622 -10.532 1.00 97.19 104 LYS A C 1
ATOM 856 O O . LYS A 1 104 ? 7.557 4.833 -10.991 1.00 97.19 104 LYS A O 1
ATOM 861 N N . SER A 1 105 ? 5.654 6.041 -11.181 1.00 94.94 105 SER A N 1
ATOM 862 C CA . SER A 1 105 ? 5.370 5.649 -12.557 1.00 94.94 105 SER A CA 1
ATOM 863 C C . SER A 1 105 ? 4.886 6.827 -13.383 1.00 94.94 105 SER A C 1
ATOM 865 O O . SER A 1 105 ? 4.235 7.730 -12.858 1.00 94.94 105 SER A O 1
ATOM 867 N N . GLU A 1 106 ? 5.209 6.811 -14.667 1.00 92.38 106 GLU A N 1
ATOM 868 C CA . GLU A 1 106 ? 4.806 7.833 -15.625 1.00 92.38 106 GLU A CA 1
ATOM 869 C C . GLU A 1 106 ? 4.564 7.198 -16.994 1.00 92.38 106 GLU A C 1
ATOM 871 O O . GLU A 1 106 ? 5.315 6.319 -17.421 1.00 92.38 106 GLU A O 1
ATOM 876 N N . ASN A 1 107 ? 3.530 7.674 -17.689 1.00 85.19 107 ASN A N 1
ATOM 877 C CA . ASN A 1 107 ? 3.311 7.336 -19.089 1.00 85.19 107 ASN A CA 1
ATOM 878 C C . ASN A 1 107 ? 4.180 8.256 -19.943 1.00 85.19 107 ASN A C 1
ATOM 880 O O . ASN A 1 107 ? 4.025 9.479 -19.894 1.00 85.19 107 ASN A O 1
ATOM 884 N N . ARG A 1 108 ? 5.077 7.683 -20.745 1.00 76.81 108 ARG A N 1
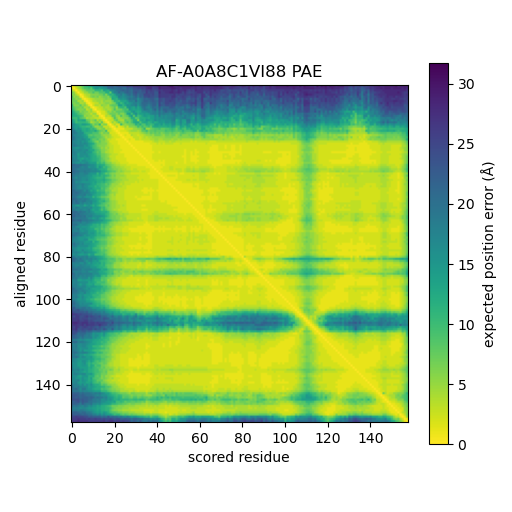ATOM 885 C CA . ARG A 1 108 ? 5.819 8.426 -21.767 1.00 76.81 108 ARG A CA 1
ATOM 886 C C . ARG A 1 108 ? 5.394 7.988 -23.156 1.00 76.81 108 ARG A C 1
ATOM 888 O O . ARG A 1 108 ? 5.170 6.808 -23.393 1.00 76.81 108 ARG A O 1
ATOM 895 N N . THR A 1 109 ? 5.322 8.934 -24.084 1.00 73.62 109 THR A N 1
ATOM 896 C CA . THR A 1 109 ? 5.197 8.621 -25.510 1.00 73.62 109 THR A CA 1
ATOM 897 C C . THR A 1 109 ? 6.554 8.146 -26.025 1.00 73.62 109 THR A C 1
ATOM 899 O O . THR A 1 109 ? 7.557 8.851 -25.885 1.00 73.62 109 THR A O 1
ATOM 902 N N . SER A 1 110 ? 6.605 6.946 -26.596 1.00 70.94 110 SER A N 1
ATOM 903 C CA . SER A 1 110 ? 7.791 6.429 -27.275 1.00 70.94 110 SER A CA 1
ATOM 904 C C . SER A 1 110 ? 7.978 7.100 -28.640 1.00 70.94 110 SER A C 1
ATOM 906 O O . SER A 1 110 ? 7.076 7.753 -29.169 1.00 70.94 110 SER A O 1
ATOM 908 N N . GLN A 1 111 ? 9.147 6.902 -29.259 1.00 68.25 111 GLN A N 1
ATOM 909 C CA . GLN A 1 111 ? 9.411 7.371 -30.630 1.00 68.25 111 GLN A CA 1
ATOM 910 C C . GLN A 1 111 ? 8.438 6.770 -31.663 1.00 68.25 111 GLN A C 1
ATOM 912 O O . GLN A 1 111 ? 8.268 7.333 -32.740 1.00 68.25 111 GLN A O 1
ATOM 917 N N . MET A 1 112 ? 7.779 5.658 -31.323 1.00 73.00 112 MET A N 1
ATOM 918 C CA . MET A 1 112 ? 6.786 4.970 -32.151 1.00 73.00 112 MET A CA 1
ATOM 919 C C . MET A 1 112 ? 5.340 5.398 -31.843 1.00 73.00 112 MET A C 1
ATOM 921 O O . MET A 1 112 ? 4.411 4.776 -32.342 1.00 73.00 112 MET A O 1
ATOM 925 N N . LEU A 1 113 ? 5.138 6.453 -31.039 1.00 68.94 113 LEU A N 1
ATOM 926 C CA . LEU A 1 113 ? 3.826 6.926 -30.557 1.00 68.94 113 LEU A CA 1
ATOM 927 C C . LEU A 1 113 ? 3.071 5.924 -29.666 1.00 68.94 113 LEU A C 1
ATOM 929 O O . LEU A 1 113 ? 1.890 6.113 -29.380 1.00 68.94 113 LEU A O 1
ATOM 933 N N . GLU A 1 114 ? 3.758 4.896 -29.177 1.00 72.69 114 GLU A N 1
ATOM 934 C CA . GLU A 1 114 ? 3.221 3.960 -28.192 1.00 72.69 114 GLU A CA 1
ATOM 935 C C . GLU A 1 114 ? 3.477 4.486 -26.777 1.00 72.69 114 GLU A C 1
ATOM 937 O O . GLU A 1 114 ? 4.525 5.076 -26.499 1.00 72.69 114 GLU A O 1
ATOM 942 N N . TRP A 1 115 ? 2.521 4.294 -25.871 1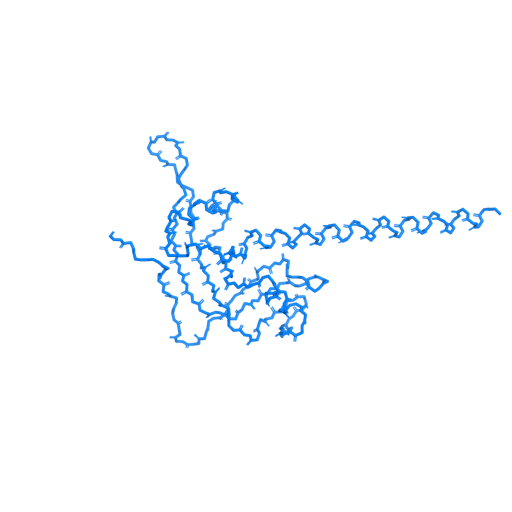.00 75.88 115 TRP A N 1
ATOM 943 C CA . TRP A 1 115 ? 2.707 4.641 -24.465 1.00 75.88 115 TRP A CA 1
ATOM 944 C C . TRP A 1 115 ? 3.579 3.590 -23.786 1.00 75.88 115 TRP A C 1
ATOM 946 O O . TRP A 1 115 ? 3.310 2.400 -23.898 1.00 75.88 115 TRP A O 1
ATOM 956 N N . VAL A 1 116 ? 4.608 4.040 -23.074 1.00 86.00 116 VAL A N 1
ATOM 957 C CA . VAL A 1 116 ? 5.484 3.186 -22.268 1.00 86.00 116 VAL A CA 1
ATOM 958 C C . VAL A 1 116 ? 5.365 3.608 -20.814 1.00 86.00 116 VAL A C 1
ATOM 960 O O . VAL A 1 116 ? 5.532 4.791 -20.488 1.00 86.00 116 VAL A O 1
ATOM 963 N N . CYS A 1 117 ? 5.086 2.639 -19.946 1.00 90.69 117 CYS A N 1
ATOM 964 C CA . CYS A 1 117 ? 5.080 2.841 -18.510 1.00 90.69 117 CYS A CA 1
ATOM 965 C C . CYS A 1 117 ? 6.503 2.740 -17.947 1.00 90.69 117 CYS A C 1
ATOM 967 O O . CYS A 1 117 ? 7.067 1.653 -17.832 1.00 90.69 117 CYS A O 1
ATOM 969 N N . ASN A 1 118 ? 7.087 3.874 -17.560 1.00 91.69 118 ASN A N 1
ATOM 970 C CA . ASN A 1 118 ? 8.379 3.886 -16.874 1.00 91.69 118 ASN A CA 1
ATOM 971 C C . ASN A 1 118 ? 8.167 3.774 -15.372 1.00 91.69 118 ASN A C 1
ATOM 973 O O . ASN A 1 118 ? 7.328 4.488 -14.820 1.00 91.69 118 ASN A O 1
ATOM 977 N N . VAL A 1 119 ? 8.958 2.937 -14.699 1.00 94.44 119 VAL A N 1
ATOM 978 C CA . VAL A 1 119 ? 8.797 2.678 -13.266 1.00 94.44 119 VAL A CA 1
ATOM 979 C C . VAL A 1 119 ? 10.116 2.807 -12.510 1.00 94.44 119 VAL A C 1
ATOM 981 O O . VAL A 1 119 ? 11.170 2.359 -12.946 1.00 94.44 119 VAL A O 1
ATOM 984 N N . SER A 1 120 ? 10.062 3.396 -11.318 1.00 95.62 120 SER A N 1
ATOM 985 C CA . SER A 1 120 ? 11.131 3.259 -10.327 1.00 95.62 120 SER A CA 1
ATOM 986 C C . SER A 1 120 ? 10.541 2.832 -8.996 1.00 95.62 120 SER A C 1
ATOM 988 O O . SER A 1 120 ? 9.494 3.328 -8.570 1.00 95.62 120 SER A O 1
ATOM 990 N N . CYS A 1 121 ? 11.216 1.897 -8.336 1.00 97.25 121 CYS A N 1
ATOM 991 C CA . CYS A 1 121 ? 10.699 1.241 -7.149 1.00 97.25 121 CYS A CA 1
ATOM 992 C C . CYS A 1 121 ? 11.642 1.427 -5.964 1.00 97.25 121 CYS A C 1
ATOM 994 O O . CYS A 1 121 ? 12.844 1.160 -6.044 1.00 97.25 121 CYS A O 1
ATOM 996 N N . THR A 1 122 ? 11.071 1.826 -4.828 1.00 97.69 122 THR A N 1
ATOM 997 C CA . THR A 1 122 ? 11.751 1.766 -3.530 1.00 97.69 122 THR A CA 1
ATOM 998 C C . THR A 1 122 ? 10.929 0.973 -2.533 1.00 97.69 122 THR A C 1
ATOM 1000 O O . THR A 1 122 ? 9.705 0.949 -2.603 1.00 97.69 122 THR A 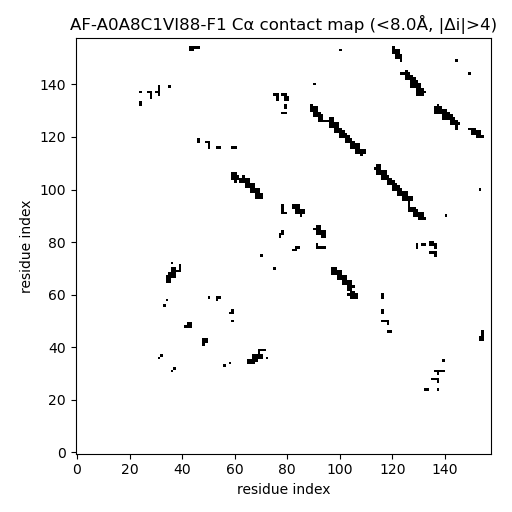O 1
ATOM 1003 N N . THR A 1 123 ? 11.588 0.329 -1.579 1.00 97.81 123 THR A N 1
ATOM 1004 C CA . THR A 1 123 ? 10.914 -0.518 -0.604 1.00 97.81 123 THR A CA 1
ATOM 1005 C C . THR A 1 123 ? 11.492 -0.355 0.794 1.00 97.81 123 THR A C 1
ATOM 1007 O O . THR A 1 123 ? 12.694 -0.131 0.977 1.00 97.81 123 THR A O 1
ATOM 1010 N N . ALA A 1 124 ? 10.620 -0.440 1.795 1.00 97.38 124 ALA A N 1
ATOM 1011 C CA . ALA A 1 124 ? 10.978 -0.441 3.208 1.00 97.38 124 ALA A CA 1
ATOM 1012 C C . ALA A 1 124 ? 9.837 -1.037 4.047 1.00 97.38 124 ALA A C 1
ATOM 1014 O O . ALA A 1 124 ? 8.771 -1.371 3.532 1.00 97.38 124 ALA A O 1
ATOM 1015 N N . LYS A 1 125 ? 10.066 -1.141 5.356 1.00 97.50 125 LYS A N 1
ATOM 1016 C CA . LYS A 1 125 ? 9.033 -1.497 6.328 1.00 97.50 125 LYS A CA 1
ATOM 1017 C C . LYS A 1 125 ? 8.387 -0.236 6.901 1.00 97.50 125 LYS A C 1
ATOM 1019 O O . LYS A 1 125 ? 9.110 0.639 7.369 1.00 97.50 125 LYS A O 1
ATOM 1024 N N . TYR A 1 126 ? 7.059 -0.149 6.880 1.00 98.31 126 TYR A N 1
ATOM 1025 C CA . TYR A 1 126 ? 6.306 1.027 7.326 1.00 98.31 126 TYR A CA 1
ATOM 1026 C C . TYR A 1 126 ? 5.157 0.658 8.257 1.00 98.31 126 TYR A C 1
ATOM 1028 O O . TYR A 1 126 ? 4.523 -0.382 8.098 1.00 98.31 126 TYR A O 1
ATOM 1036 N N . TYR A 1 127 ? 4.831 1.569 9.170 1.00 98.19 127 TYR A N 1
ATOM 1037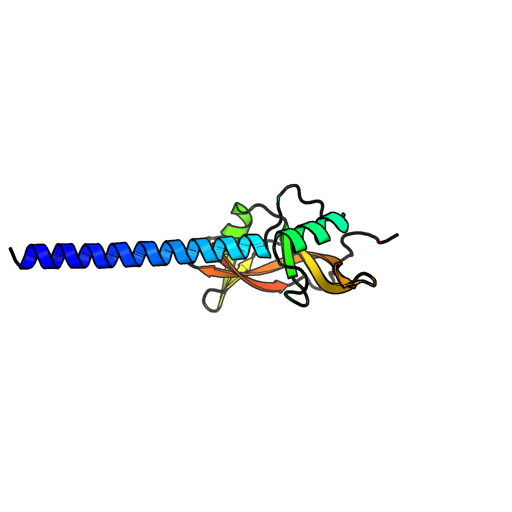 C CA . TYR A 1 127 ? 3.489 1.633 9.729 1.00 98.19 127 TYR A CA 1
ATOM 1038 C C . TYR A 1 127 ? 2.582 2.270 8.684 1.00 98.19 127 TYR A C 1
ATOM 1040 O O . TYR A 1 127 ? 2.849 3.395 8.257 1.00 98.19 127 TYR A O 1
ATOM 1048 N N . VAL A 1 128 ? 1.534 1.573 8.268 1.00 98.38 128 VAL A N 1
ATOM 1049 C CA . VAL A 1 128 ? 0.589 2.070 7.261 1.00 98.38 128 VAL A CA 1
ATOM 1050 C C . VAL A 1 128 ? -0.625 2.680 7.947 1.00 98.38 128 VAL A C 1
ATOM 1052 O O . VAL A 1 128 ? -1.009 2.252 9.035 1.00 98.38 128 VAL A O 1
ATOM 1055 N N . ILE A 1 129 ? -1.210 3.702 7.332 1.00 98.50 129 ILE A N 1
ATOM 1056 C CA . ILE A 1 129 ? -2.431 4.357 7.795 1.00 98.50 129 ILE A CA 1
ATOM 1057 C C . ILE A 1 129 ? -3.471 4.218 6.694 1.00 98.50 129 ILE A C 1
ATOM 1059 O O . ILE A 1 129 ? -3.250 4.666 5.566 1.00 98.50 129 ILE A O 1
ATOM 1063 N N . VAL A 1 130 ? -4.602 3.610 7.030 1.00 98.56 130 VAL A N 1
ATOM 1064 C CA . VAL A 1 130 ? -5.702 3.341 6.100 1.00 98.56 130 VAL A CA 1
ATOM 1065 C C . VAL A 1 130 ? -7.010 3.884 6.658 1.00 98.56 130 VAL A C 1
ATOM 1067 O O . VAL A 1 130 ? -7.200 3.923 7.873 1.00 98.56 130 VAL A O 1
ATOM 1070 N N . GLU A 1 131 ? -7.904 4.311 5.774 1.00 98.25 131 GLU A N 1
ATOM 1071 C CA . GLU A 1 131 ? -9.310 4.532 6.113 1.00 98.25 131 GLU A CA 1
ATOM 1072 C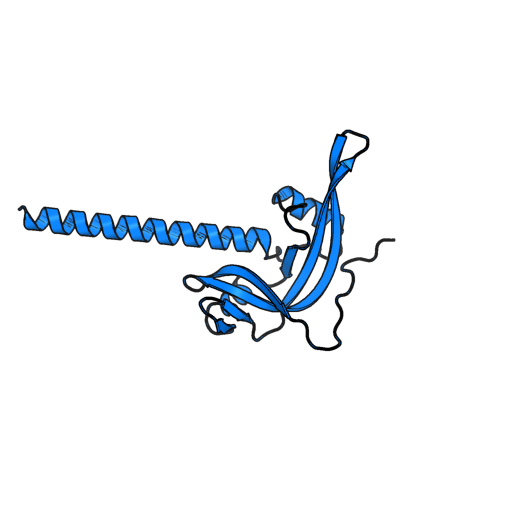 C . GLU A 1 131 ? -10.026 3.178 6.152 1.00 98.25 131 GLU A C 1
ATOM 1074 O O . GLU A 1 131 ? -9.868 2.360 5.240 1.00 98.25 131 GLU A O 1
ATOM 1079 N N . CYS A 1 132 ? -10.830 2.955 7.183 1.00 97.88 132 CYS A N 1
ATOM 1080 C CA . CYS A 1 132 ? -11.545 1.719 7.442 1.00 97.88 132 CYS A CA 1
ATOM 1081 C C . CYS A 1 132 ? -13.051 1.954 7.411 1.00 97.88 132 CYS A C 1
ATOM 1083 O O . CYS A 1 132 ? -13.573 2.771 8.158 1.00 97.88 132 CYS A O 1
ATOM 1085 N N . GLN A 1 133 ? -13.779 1.172 6.620 1.00 95.94 133 GLN A N 1
ATOM 1086 C CA . GLN A 1 133 ? -15.242 1.190 6.612 1.00 95.94 133 GLN A CA 1
ATOM 1087 C C . GLN A 1 133 ? -15.782 -0.222 6.767 1.00 95.94 133 GLN A C 1
ATOM 1089 O O . GLN A 1 133 ? -15.292 -1.140 6.114 1.00 95.94 133 GLN A O 1
ATOM 1094 N N . LYS A 1 134 ? -16.746 -0.392 7.686 1.00 93.38 134 LYS A N 1
ATOM 1095 C CA . LYS A 1 134 ? -17.262 -1.681 8.195 1.00 93.38 134 LYS A CA 1
ATOM 1096 C C . LYS A 1 134 ? -16.171 -2.777 8.216 1.00 93.38 134 LYS A C 1
ATOM 1098 O O . LYS A 1 134 ? -16.316 -3.832 7.604 1.00 93.38 134 LYS A O 1
ATOM 1103 N N . LYS A 1 135 ? -15.062 -2.490 8.915 1.00 94.81 135 LYS A N 1
ATOM 1104 C CA . LYS A 1 135 ? -13.912 -3.391 9.151 1.00 94.81 135 LYS A CA 1
ATOM 1105 C C . LYS A 1 135 ? -13.045 -3.754 7.931 1.00 94.81 135 LYS A C 1
ATOM 1107 O O . LYS A 1 135 ? -12.202 -4.645 8.029 1.00 94.81 135 LYS A O 1
ATOM 1112 N N . LEU A 1 136 ? -13.200 -3.061 6.803 1.00 97.31 136 LEU A N 1
ATOM 1113 C CA . LEU A 1 136 ? -12.369 -3.234 5.607 1.00 97.31 136 LEU A CA 1
ATOM 1114 C C . LEU A 1 136 ? -11.586 -1.954 5.288 1.00 97.31 136 LEU A C 1
ATOM 1116 O O . LEU A 1 136 ? -12.148 -0.864 5.413 1.00 97.31 136 LEU A O 1
ATOM 1120 N N . PRO A 1 137 ? -10.320 -2.059 4.848 1.00 98.19 137 PRO A N 1
ATOM 1121 C CA . PRO A 1 137 ? -9.561 -0.900 4.402 1.00 98.19 137 PRO A CA 1
ATOM 1122 C C . PRO A 1 137 ? -10.073 -0.442 3.035 1.00 98.19 137 PRO A C 1
ATOM 1124 O O . PRO A 1 137 ? -10.158 -1.233 2.105 1.00 98.19 137 PRO A O 1
ATOM 1127 N N . VAL A 1 138 ? -10.417 0.831 2.894 1.00 98.12 138 VAL A N 1
ATOM 1128 C CA . VAL A 1 138 ? -11.012 1.370 1.655 1.00 98.12 138 VAL A CA 1
ATOM 1129 C C . VAL A 1 138 ? -10.195 2.495 1.032 1.00 98.12 138 VAL A C 1
ATOM 1131 O O . VAL A 1 138 ? -10.443 2.873 -0.110 1.00 98.12 138 VAL A O 1
ATOM 1134 N N . HIS A 1 139 ? -9.210 3.029 1.753 1.00 97.62 139 HIS A N 1
ATOM 1135 C CA . HIS A 1 139 ? -8.318 4.063 1.243 1.00 97.62 139 HIS A CA 1
ATOM 1136 C C . HIS A 1 139 ? -6.956 4.002 1.940 1.00 97.62 139 HIS A C 1
ATOM 1138 O O . HIS A 1 139 ? -6.879 3.844 3.157 1.00 97.62 139 HIS A O 1
ATOM 1144 N N . TYR A 1 140 ? -5.872 4.140 1.174 1.00 98.19 140 TYR A N 1
ATOM 1145 C CA . TYR A 1 140 ? -4.518 4.259 1.712 1.00 98.19 140 TYR A CA 1
ATOM 1146 C C . TYR A 1 140 ? -4.198 5.734 1.950 1.00 98.19 140 TYR A C 1
ATOM 1148 O O . TYR A 1 140 ? -4.058 6.495 0.996 1.00 98.19 140 TYR A O 1
ATOM 1156 N N . HIS A 1 141 ? -4.080 6.136 3.214 1.00 97.50 141 HIS A N 1
ATOM 1157 C CA . HIS A 1 141 ? -3.923 7.542 3.578 1.00 97.50 141 HIS A CA 1
ATOM 1158 C C . HIS A 1 141 ? -2.456 7.971 3.628 1.00 97.50 141 HIS A C 1
ATOM 1160 O O . HIS A 1 141 ? -2.069 8.971 3.029 1.00 97.50 141 HIS A O 1
ATOM 1166 N N . ALA A 1 142 ? -1.634 7.231 4.376 1.00 97.19 142 ALA A N 1
ATOM 1167 C CA . ALA A 1 142 ? -0.250 7.604 4.644 1.00 97.19 142 ALA A CA 1
ATOM 1168 C C . ALA A 1 142 ? 0.569 6.413 5.157 1.00 97.19 142 ALA A C 1
ATOM 1170 O O . ALA A 1 142 ? 0.046 5.337 5.439 1.00 97.19 142 ALA A O 1
ATOM 1171 N N . GLN A 1 143 ? 1.874 6.625 5.317 1.00 97.25 143 GLN A N 1
ATOM 1172 C CA . GLN A 1 143 ? 2.781 5.649 5.910 1.00 97.25 143 GLN A CA 1
ATOM 1173 C C . GLN A 1 143 ? 3.926 6.331 6.652 1.00 97.25 143 GLN A C 1
ATOM 1175 O O . GLN A 1 143 ? 4.420 7.374 6.226 1.00 97.25 143 GLN A O 1
ATOM 1180 N N . HIS A 1 144 ? 4.390 5.712 7.735 1.00 95.25 144 HIS A N 1
ATOM 1181 C CA . HIS A 1 144 ? 5.501 6.197 8.546 1.00 95.25 144 HIS A CA 1
ATOM 1182 C C . HIS A 1 144 ? 6.590 5.138 8.650 1.00 95.25 144 HIS A C 1
ATOM 1184 O O . HIS A 1 144 ? 6.329 3.988 8.999 1.00 95.25 144 HIS A O 1
ATOM 1190 N N . ILE A 1 145 ? 7.821 5.546 8.367 1.00 93.50 145 ILE A N 1
ATOM 1191 C CA . ILE A 1 145 ? 9.009 4.728 8.584 1.00 93.50 145 ILE A CA 1
ATOM 1192 C C . ILE A 1 145 ? 9.636 5.097 9.930 1.00 93.50 145 ILE A C 1
ATOM 1194 O O . ILE A 1 145 ? 9.537 6.241 10.378 1.00 93.50 145 ILE A O 1
ATOM 1198 N N . GLU A 1 146 ? 10.278 4.136 10.587 1.00 87.88 146 GLU A N 1
ATOM 1199 C CA . GLU A 1 146 ? 11.047 4.418 11.798 1.00 87.88 146 GLU A CA 1
ATOM 1200 C C . GLU A 1 146 ? 12.179 5.418 11.526 1.00 87.88 146 GLU A C 1
ATOM 1202 O O . GLU A 1 146 ? 12.766 5.461 10.438 1.00 87.88 146 GLU A O 1
ATOM 1207 N N . LYS A 1 147 ? 12.515 6.219 12.544 1.00 84.38 147 LYS A N 1
ATOM 1208 C CA . LYS A 1 147 ? 13.587 7.214 12.457 1.00 84.38 147 LYS A CA 1
ATOM 1209 C C . LYS A 1 147 ? 14.899 6.541 12.029 1.00 84.38 147 LYS A C 1
ATOM 1211 O O . LYS A 1 147 ? 15.237 5.460 12.500 1.00 84.38 147 LYS A O 1
ATOM 1216 N N . ASN A 1 148 ? 15.652 7.206 11.152 1.00 86.31 148 ASN A N 1
ATOM 1217 C CA . ASN A 1 148 ? 16.938 6.750 10.598 1.00 86.31 148 ASN A CA 1
ATOM 1218 C C . ASN A 1 148 ? 16.880 5.539 9.650 1.00 86.31 148 ASN A C 1
ATOM 1220 O O . ASN A 1 148 ? 17.926 5.097 9.175 1.00 86.31 148 ASN A O 1
ATOM 1224 N N . LYS A 1 149 ? 15.699 5.011 9.320 1.00 90.69 149 LYS A N 1
ATOM 1225 C CA . LYS A 1 149 ? 15.556 4.036 8.235 1.00 90.69 149 LYS A CA 1
ATOM 1226 C C . LYS A 1 149 ? 15.334 4.768 6.914 1.00 90.69 149 LYS A C 1
ATOM 1228 O O . LYS A 1 149 ? 14.656 5.793 6.864 1.00 90.69 149 LYS A O 1
ATOM 1233 N N . LYS A 1 150 ? 15.921 4.243 5.838 1.00 91.44 150 LYS A N 1
ATOM 1234 C CA . LYS A 1 150 ? 15.762 4.769 4.478 1.00 91.44 150 LYS A CA 1
ATOM 1235 C C . LYS A 1 150 ? 15.229 3.670 3.559 1.00 91.44 150 LYS A C 1
ATOM 1237 O O . LYS A 1 150 ? 15.655 2.522 3.707 1.00 91.44 150 LYS A O 1
ATOM 1242 N N . PRO A 1 151 ? 14.324 3.997 2.624 1.00 95.62 151 PRO A N 1
ATOM 1243 C CA . PRO A 1 151 ? 13.920 3.063 1.582 1.00 95.62 151 PRO A CA 1
ATOM 1244 C C . PRO A 1 151 ? 15.116 2.692 0.708 1.00 95.62 151 PRO A C 1
ATOM 1246 O O . PRO A 1 151 ? 15.98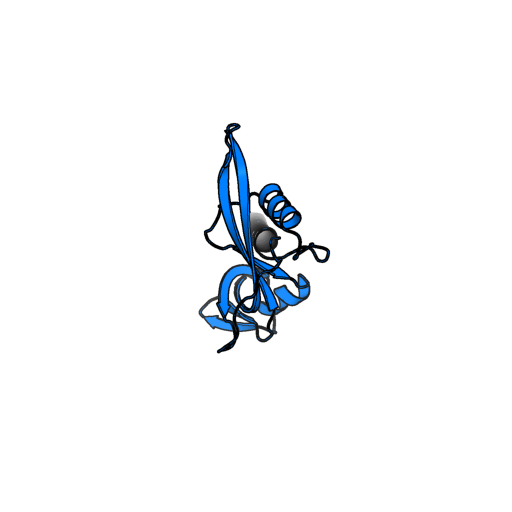5 3.527 0.454 1.00 95.62 151 PRO A O 1
ATOM 1249 N N . ARG A 1 152 ? 15.145 1.447 0.239 1.00 95.44 152 ARG A N 1
ATOM 1250 C CA . ARG A 1 152 ? 16.158 0.947 -0.700 1.00 95.44 152 ARG A CA 1
ATOM 1251 C C . ARG A 1 152 ? 15.530 0.668 -2.067 1.00 95.44 152 ARG A C 1
ATOM 1253 O O . ARG A 1 152 ? 14.325 0.414 -2.101 1.00 95.44 152 ARG A O 1
ATOM 1260 N N . PRO A 1 153 ? 16.296 0.684 -3.168 1.00 96.62 153 PRO A N 1
ATOM 1261 C CA . PRO A 1 153 ? 15.801 0.224 -4.463 1.00 96.62 153 PRO A CA 1
ATOM 1262 C C . PRO A 1 153 ? 15.247 -1.204 -4.371 1.00 96.62 153 PRO A C 1
ATOM 1264 O O . PRO A 1 153 ? 15.773 -2.029 -3.617 1.00 96.62 153 PRO A O 1
ATOM 1267 N N . CYS A 1 154 ? 14.168 -1.487 -5.101 1.00 94.75 154 CYS A N 1
ATOM 1268 C CA . CYS A 1 154 ? 13.591 -2.837 -5.159 1.00 94.75 154 CYS A CA 1
ATOM 1269 C C . CYS A 1 154 ? 14.434 -3.785 -6.012 1.00 94.75 154 CYS A C 1
ATOM 1271 O O . CYS A 1 154 ? 14.529 -4.970 -5.712 1.00 94.75 154 CYS A O 1
ATOM 1273 N N . TYR A 1 155 ? 15.059 -3.221 -7.037 1.00 89.56 155 TYR A N 1
ATOM 1274 C CA . TYR A 1 155 ? 15.970 -3.862 -7.963 1.00 89.56 155 TYR A CA 1
ATOM 1275 C C . TYR A 1 155 ? 17.126 -2.901 -8.238 1.00 89.56 155 TYR A C 1
ATOM 1277 O O . TYR A 1 155 ? 16.995 -1.684 -8.072 1.00 89.56 155 TYR A O 1
ATOM 1285 N N . TYR A 1 156 ? 18.270 -3.460 -8.615 1.00 75.06 156 TYR A N 1
ATOM 1286 C CA . TYR A 1 156 ? 19.393 -2.689 -9.127 1.00 75.06 156 TYR A CA 1
ATOM 1287 C C . TYR A 1 156 ? 19.280 -2.704 -10.646 1.00 75.06 156 TYR A C 1
ATOM 1289 O O . TYR A 1 156 ? 19.317 -3.771 -11.253 1.00 75.06 156 TYR A O 1
ATOM 1297 N N . THR A 1 157 ? 19.094 -1.535 -11.248 1.00 61.03 157 THR A N 1
ATOM 1298 C CA . THR A 1 157 ? 19.254 -1.376 -12.693 1.00 61.03 157 THR A CA 1
ATOM 1299 C C . THR A 1 157 ? 20.727 -1.609 -13.016 1.00 61.03 157 THR A C 1
ATOM 1301 O O . THR A 1 157 ? 21.583 -0.971 -12.393 1.00 61.03 157 THR A O 1
ATOM 1304 N N . ALA A 1 158 ? 21.002 -2.564 -13.903 1.00 49.09 158 ALA A N 1
ATOM 1305 C CA . ALA A 1 158 ? 22.340 -2.821 -14.429 1.00 49.09 158 ALA A CA 1
ATOM 1306 C C . ALA A 1 158 ? 22.836 -1.653 -15.292 1.00 49.09 158 ALA A C 1
ATOM 1308 O O . ALA A 1 158 ? 21.983 -0.993 -15.930 1.00 49.09 158 ALA A O 1
#

Solvent-accessible surface area (backbone atoms only — not comparable to full-atom values): 8684 Å² total; per-residue (Å²): 111,71,71,61,54,51,54,51,51,54,51,52,53,54,51,56,53,49,54,50,56,51,52,53,48,52,52,38,32,53,51,30,39,76,63,30,49,44,64,91,85,58,59,75,61,37,68,67,53,50,40,50,55,25,58,83,62,75,47,52,44,72,43,77,62,43,56,29,36,62,63,56,69,68,65,60,30,30,30,37,60,83,55,25,49,77,77,52,94,53,30,23,30,38,73,58,72,41,46,34,38,39,33,34,32,37,71,39,76,42,100,84,73,43,79,42,62,48,76,49,50,32,32,43,60,24,32,43,28,29,32,37,55,97,48,33,49,46,40,84,73,51,73,47,64,61,88,94,66,74,69,40,65,44,51,81,83,130

Sequence (158 aa):
IFFRVFALLSLFFILALSDGADRQQNERYAEFKKKHILPADFQTDNEAAWVKHLEDNDLCGRTPVQSFIKDSEENIKQICNDSGTKIKDDYYKSTNLFQVYNIKSENRTSQMLEWVCNVSCTTAKYYVIVECQKKLPVHYHAQHIEKNKKPRPCYYTA

pLDDT: mean 89.42, std 12.48, range [49.09, 98.56]

Organism: Cyprinus carpio (NCBI:txid7962)

Radius of gyration: 20.36 Å; Cα contacts (8 Å, |Δi|>4): 261; chains: 1; bounding box: 78×25×49 Å

Foldseek 3Di:
DVVVVVVVVVVVVVVVVVVVVVVVVVVLLVVCCLQAEDDQPQPLQDQVSVQVSCVVSVNAQVDQKGKYFRDDQVVVLVQLPPQWDDDDDQKTWGPFWTKMKIKGWHWDQDPVRDTGIDIWIWIDTWTWIFGHDPSGGRGGDDTDDDPPDDTDTSYDDD